Protein AF-A0A0M8Z5G4-F1 (afdb_monomer)

Radius of gyration: 13.77 Å; Cα contacts (8 Å, |Δi|>4): 232; chains: 1; bounding box: 34×25×35 Å

Structure (mmCIF, N/CA/C/O backbone):
data_AF-A0A0M8Z5G4-F1
#
_entry.id   AF-A0A0M8Z5G4-F1
#
loop_
_atom_site.group_PDB
_atom_site.id
_atom_site.type_symbol
_atom_site.label_atom_id
_atom_site.label_alt_id
_atom_site.label_comp_id
_atom_site.label_asym_id
_atom_site.label_entity_id
_atom_site.label_seq_id
_atom_site.pdbx_PDB_ins_code
_atom_site.Cartn_x
_atom_site.Cartn_y
_atom_site.Cartn_z
_atom_site.occupancy
_atom_site.B_iso_or_equiv
_atom_site.auth_seq_id
_atom_site.auth_comp_id
_atom_site.auth_asym_id
_atom_site.auth_atom_id
_atom_site.pdbx_PDB_model_num
ATOM 1 N N . PRO A 1 1 ? 5.009 -1.742 10.691 1.00 82.38 1 PRO A N 1
ATOM 2 C CA . PRO A 1 1 ? 4.185 -0.512 10.783 1.00 82.38 1 PRO A CA 1
ATOM 3 C C . PRO A 1 1 ? 2.760 -0.797 11.282 1.00 82.38 1 PRO A C 1
ATOM 5 O O . PRO A 1 1 ? 2.222 -1.878 11.038 1.00 82.38 1 PRO A O 1
ATOM 8 N N . THR A 1 2 ? 2.165 0.179 11.972 1.00 91.31 2 THR A N 1
ATOM 9 C CA . THR A 1 2 ? 0.802 0.091 12.514 1.00 91.31 2 THR A CA 1
ATOM 10 C C . THR A 1 2 ? -0.002 1.305 12.074 1.00 91.31 2 THR A C 1
ATOM 12 O O . THR A 1 2 ? 0.408 2.432 12.357 1.00 91.31 2 THR A O 1
ATOM 15 N N . VAL A 1 3 ? -1.151 1.072 11.431 1.00 92.62 3 VAL A N 1
ATOM 16 C CA . VAL A 1 3 ? -2.081 2.138 11.030 1.00 92.62 3 VAL A CA 1
ATOM 17 C C . VAL A 1 3 ? -3.372 2.068 11.851 1.00 92.62 3 VAL A C 1
ATOM 19 O O . VAL A 1 3 ? -3.963 0.997 11.977 1.00 92.62 3 VAL A O 1
ATOM 22 N N . LYS A 1 4 ? -3.809 3.182 12.444 1.00 93.31 4 LYS A N 1
ATOM 23 C CA . LYS A 1 4 ? -4.949 3.249 13.373 1.00 93.31 4 LYS A CA 1
ATOM 24 C C . LYS A 1 4 ? -5.707 4.578 13.302 1.00 93.31 4 LYS A C 1
ATOM 26 O O . LYS A 1 4 ? -5.257 5.539 12.683 1.00 93.31 4 LYS A O 1
ATOM 31 N N . SER A 1 5 ? -6.851 4.627 13.989 1.00 89.94 5 SER A N 1
ATOM 32 C CA . SER A 1 5 ? -7.723 5.807 14.073 1.00 89.94 5 SER A CA 1
ATOM 33 C C . SER A 1 5 ? -6.975 7.091 14.429 1.00 89.94 5 SER A C 1
ATOM 35 O O . SER A 1 5 ? -6.092 7.091 15.286 1.00 89.94 5 SER A O 1
ATOM 37 N N . GLY A 1 6 ? -7.355 8.184 13.765 1.00 89.00 6 GLY A N 1
ATOM 38 C CA . GLY A 1 6 ? -6.757 9.510 13.938 1.00 89.00 6 GLY A CA 1
ATOM 39 C C . GLY A 1 6 ? -5.514 9.763 13.082 1.00 89.00 6 GLY A C 1
ATOM 40 O O . GLY A 1 6 ? -5.153 10.920 12.880 1.00 89.00 6 GLY A O 1
ATOM 41 N N . GLN A 1 7 ? -4.889 8.724 12.519 1.00 92.94 7 GLN A N 1
ATOM 42 C CA . GLN A 1 7 ? -3.772 8.900 11.591 1.00 92.94 7 GLN A CA 1
ATOM 43 C C . GLN A 1 7 ? -4.237 9.367 10.211 1.00 92.94 7 GLN A C 1
ATOM 45 O O . GLN A 1 7 ? -5.387 9.166 9.800 1.00 92.94 7 GLN A O 1
ATOM 50 N N . ARG A 1 8 ? -3.312 9.999 9.486 1.00 94.12 8 ARG A N 1
ATOM 51 C CA . ARG A 1 8 ? -3.511 10.505 8.128 1.00 94.12 8 ARG A CA 1
ATOM 52 C C . ARG A 1 8 ? -2.263 10.276 7.285 1.00 94.12 8 ARG A C 1
ATOM 54 O O . ARG A 1 8 ? -1.171 10.140 7.829 1.00 94.12 8 ARG A O 1
ATOM 61 N N . GLY A 1 9 ? -2.432 10.282 5.969 1.00 93.19 9 GLY A N 1
ATOM 62 C CA . GLY A 1 9 ? -1.336 10.240 5.007 1.00 93.19 9 GLY A CA 1
ATOM 63 C C . GLY A 1 9 ? -1.328 8.983 4.146 1.00 93.19 9 GLY A C 1
ATOM 64 O O . GLY A 1 9 ? -2.309 8.251 4.045 1.00 93.19 9 GLY A O 1
ATOM 65 N N . VAL A 1 10 ? -0.192 8.746 3.500 1.00 92.88 10 VAL A N 1
ATOM 66 C CA . VAL A 1 10 ? -0.060 7.748 2.431 1.00 92.88 10 VAL A CA 1
ATOM 67 C C . VAL A 1 10 ? -0.299 6.309 2.884 1.00 92.88 10 VAL A C 1
ATOM 69 O O . VAL A 1 10 ? -0.930 5.550 2.148 1.00 92.88 10 VAL A O 1
ATOM 72 N N . ASP A 1 11 ? 0.103 5.930 4.098 1.00 93.94 11 ASP A N 1
ATOM 73 C CA . ASP A 1 11 ? -0.170 4.583 4.614 1.00 93.94 11 ASP A CA 1
ATOM 74 C C . ASP A 1 11 ? -1.675 4.366 4.825 1.00 93.94 11 ASP A C 1
ATOM 76 O O . ASP A 1 11 ? -2.196 3.286 4.549 1.00 93.94 11 ASP A O 1
ATOM 80 N N . VAL A 1 12 ? -2.406 5.415 5.219 1.00 95.94 12 VAL A N 1
ATOM 81 C CA . VAL A 1 12 ? -3.868 5.379 5.347 1.00 95.94 12 VAL A CA 1
ATOM 82 C C . VAL A 1 12 ? -4.531 5.254 3.977 1.00 95.94 12 VAL A C 1
ATOM 84 O O . VAL A 1 12 ? -5.381 4.382 3.795 1.00 95.94 12 VAL A O 1
ATOM 87 N N . THR A 1 13 ? -4.113 6.061 2.995 1.00 95.62 13 THR A N 1
ATOM 88 C CA . THR A 1 13 ? -4.601 5.952 1.609 1.00 95.62 13 THR A CA 1
ATOM 89 C C . THR A 1 13 ? -4.342 4.552 1.049 1.00 95.62 13 THR A C 1
ATOM 91 O O . THR A 1 13 ? -5.206 3.964 0.401 1.00 95.62 13 THR A O 1
ATOM 94 N N . THR A 1 14 ? -3.176 3.978 1.355 1.00 95.38 14 THR A N 1
ATOM 95 C CA . THR A 1 14 ? -2.796 2.616 0.959 1.00 95.38 14 THR A CA 1
ATOM 96 C C . THR A 1 14 ? -3.753 1.584 1.548 1.00 95.38 14 THR A C 1
ATOM 98 O O . THR A 1 14 ? -4.284 0.757 0.808 1.00 95.38 14 THR A O 1
ATOM 101 N N . VAL A 1 15 ? -4.039 1.660 2.854 1.00 96.19 15 VAL A N 1
ATOM 102 C CA . VAL A 1 15 ? -5.032 0.793 3.507 1.00 96.19 15 VAL A CA 1
ATOM 103 C C . VAL A 1 15 ? -6.397 0.925 2.832 1.00 96.19 15 VAL A C 1
ATOM 105 O O . VAL A 1 15 ? -7.001 -0.084 2.482 1.00 96.19 15 VAL A O 1
ATOM 108 N N . GLN A 1 16 ? -6.877 2.148 2.602 1.00 97.19 16 GLN A N 1
ATOM 109 C CA . GLN A 1 16 ? -8.191 2.408 2.000 1.00 97.19 16 GLN A CA 1
ATOM 110 C C . GLN A 1 16 ? -8.317 1.829 0.578 1.00 97.19 16 GLN A C 1
ATOM 112 O O . GLN A 1 16 ? -9.324 1.198 0.235 1.00 97.19 16 GLN A O 1
ATOM 117 N N . LEU A 1 17 ? -7.280 1.987 -0.247 1.00 96.50 17 LEU A N 1
ATOM 118 C CA . LEU A 1 17 ? -7.241 1.455 -1.610 1.00 96.50 17 LEU A CA 1
ATOM 119 C C . LEU A 1 17 ? -7.157 -0.077 -1.639 1.00 96.50 17 LEU A C 1
ATOM 121 O O . LEU A 1 17 ? -7.830 -0.712 -2.459 1.00 96.50 17 LEU A O 1
ATOM 125 N N . LEU A 1 18 ? -6.374 -0.677 -0.735 1.00 96.12 18 LEU A N 1
ATOM 126 C CA . LEU A 1 18 ? -6.282 -2.132 -0.598 1.00 96.12 18 LEU A CA 1
ATOM 127 C C . LEU A 1 18 ? -7.587 -2.736 -0.066 1.00 96.12 18 LEU A C 1
ATOM 129 O O . LEU A 1 18 ? -8.039 -3.743 -0.599 1.00 96.12 18 LEU A O 1
ATOM 133 N N . LEU A 1 19 ? -8.243 -2.107 0.915 1.00 96.56 19 LEU A N 1
ATOM 134 C CA . LEU A 1 19 ? -9.565 -2.535 1.390 1.00 96.56 19 LEU A CA 1
ATOM 135 C C . LEU A 1 19 ? -10.585 -2.535 0.253 1.00 96.56 19 LEU A C 1
ATOM 137 O O . LEU A 1 19 ? -11.311 -3.512 0.079 1.00 96.56 19 LEU A O 1
ATOM 141 N N . THR A 1 20 ? -10.585 -1.483 -0.567 1.00 96.06 20 THR A N 1
ATOM 142 C CA . THR A 1 20 ? -11.444 -1.406 -1.754 1.00 96.06 20 THR A CA 1
ATOM 143 C C . THR A 1 20 ? -11.146 -2.539 -2.740 1.00 96.06 20 THR A C 1
ATOM 145 O O . THR A 1 20 ? -12.079 -3.180 -3.217 1.00 96.06 20 THR A O 1
ATOM 148 N N . ALA A 1 21 ? -9.871 -2.881 -2.964 1.00 94.62 21 ALA A N 1
ATOM 149 C CA . ALA A 1 21 ? -9.494 -4.033 -3.793 1.00 94.62 21 ALA A CA 1
ATOM 150 C C . ALA A 1 21 ? -9.944 -5.383 -3.203 1.00 94.62 21 ALA A C 1
ATOM 152 O O . ALA A 1 21 ? -10.127 -6.346 -3.942 1.00 94.62 21 ALA A O 1
ATOM 153 N N . ARG A 1 22 ? -10.137 -5.465 -1.880 1.00 94.62 22 ARG A N 1
ATOM 154 C CA . ARG A 1 22 ? -10.672 -6.643 -1.177 1.00 94.62 22 ARG A CA 1
ATOM 155 C C . ARG A 1 22 ? -12.199 -6.652 -1.067 1.00 94.62 22 ARG A C 1
ATOM 157 O O . ARG A 1 22 ? -12.740 -7.466 -0.330 1.00 94.62 22 ARG A O 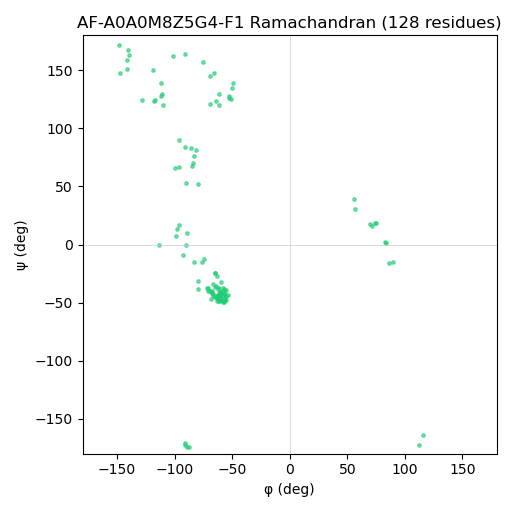1
ATOM 164 N N . GLY A 1 23 ? -12.896 -5.754 -1.764 1.00 94.50 23 GLY A N 1
ATOM 165 C CA . GLY A 1 23 ? -14.360 -5.656 -1.724 1.00 94.50 23 GLY A CA 1
ATOM 166 C C . GLY A 1 23 ? -14.908 -4.856 -0.536 1.00 94.50 23 GLY A C 1
ATOM 167 O O . GLY A 1 23 ? -16.117 -4.688 -0.404 1.00 94.50 23 GLY A O 1
ATOM 168 N N . HIS A 1 24 ? -14.044 -4.291 0.308 1.00 94.56 24 HIS A N 1
ATOM 169 C CA . HIS A 1 24 ? -14.425 -3.395 1.398 1.00 94.56 24 HIS A CA 1
ATOM 170 C C . HIS A 1 24 ? -14.291 -1.936 0.950 1.00 94.56 24 HIS A C 1
ATOM 172 O O . HIS A 1 24 ? -13.444 -1.199 1.450 1.00 94.56 24 HIS A O 1
ATOM 178 N N . ALA A 1 25 ? -15.129 -1.526 -0.006 1.00 93.06 25 ALA A N 1
ATOM 179 C CA . ALA A 1 25 ? -15.084 -0.185 -0.585 1.00 93.06 25 ALA A CA 1
ATOM 180 C C . ALA A 1 25 ? -15.135 0.916 0.489 1.00 93.06 25 ALA A C 1
ATOM 182 O O . ALA A 1 25 ? -16.016 0.927 1.358 1.00 93.06 25 ALA A O 1
ATOM 183 N N . VAL A 1 26 ? -14.175 1.838 0.412 1.00 94.31 26 VAL A N 1
ATOM 184 C CA . VAL A 1 26 ? -14.042 3.008 1.283 1.00 94.31 26 VAL A CA 1
ATOM 185 C C . VAL A 1 26 ? -13.437 4.159 0.488 1.00 94.31 26 VAL A C 1
ATOM 187 O O . VAL A 1 26 ? -12.627 3.947 -0.414 1.00 94.31 26 VAL A O 1
ATOM 190 N N . LYS A 1 27 ? -13.823 5.393 0.814 1.00 92.12 27 LYS A N 1
ATOM 191 C CA . LYS A 1 27 ? -13.222 6.579 0.206 1.00 92.12 27 LYS A CA 1
ATOM 192 C C . LYS A 1 27 ? -11.742 6.654 0.597 1.00 92.12 27 LYS A C 1
ATOM 194 O O . LYS A 1 27 ? -11.426 6.663 1.782 1.00 92.12 27 LYS A O 1
ATOM 199 N N . ALA A 1 28 ? -10.855 6.712 -0.394 1.00 93.44 28 ALA A N 1
ATOM 200 C CA . ALA A 1 28 ? -9.417 6.854 -0.186 1.00 93.44 28 ALA A CA 1
ATOM 201 C C . ALA A 1 28 ? -9.027 8.333 -0.012 1.00 93.44 28 ALA A C 1
ATOM 203 O O . ALA A 1 28 ? -8.402 8.932 -0.882 1.00 93.44 28 ALA A O 1
ATOM 204 N N . ASP A 1 29 ? -9.463 8.942 1.089 1.00 92.38 29 ASP A N 1
ATOM 205 C CA . ASP A 1 29 ? -9.194 10.348 1.428 1.00 92.38 29 ASP A CA 1
ATOM 206 C C . ASP A 1 29 ? -7.914 10.550 2.256 1.00 92.38 29 ASP A C 1
ATOM 208 O O . ASP A 1 29 ? -7.563 11.679 2.595 1.00 92.38 29 ASP A O 1
ATOM 212 N N . GLY A 1 30 ? -7.210 9.464 2.586 1.00 93.81 30 GLY A N 1
ATOM 213 C CA . GLY A 1 30 ? -6.003 9.499 3.401 1.00 93.81 30 GLY A CA 1
ATOM 214 C C . GLY A 1 30 ? -6.263 9.812 4.871 1.00 93.81 30 GLY A C 1
ATOM 215 O O . GLY A 1 30 ? -5.315 10.145 5.582 1.00 93.81 30 GLY A O 1
ATOM 216 N N . VAL A 1 31 ? -7.509 9.705 5.349 1.00 96.06 31 VAL A N 1
ATOM 217 C CA . VAL A 1 31 ? -7.889 9.933 6.749 1.00 96.06 31 VAL A CA 1
ATOM 218 C C . VAL A 1 31 ? -8.440 8.656 7.379 1.00 96.06 31 VAL A C 1
ATOM 220 O O . VAL A 1 31 ? -9.417 8.060 6.925 1.00 96.06 31 VAL A O 1
ATOM 223 N N . TYR A 1 32 ? -7.840 8.227 8.493 1.00 95.12 32 TYR A N 1
ATOM 224 C CA . TYR A 1 32 ? -8.289 7.034 9.206 1.00 95.12 32 TYR A CA 1
ATOM 225 C C . TYR A 1 32 ? -9.445 7.393 10.145 1.00 95.12 32 TYR A C 1
ATOM 227 O O . TYR A 1 32 ? -9.298 7.452 11.366 1.00 95.12 32 TYR A O 1
ATOM 235 N N . GLY A 1 33 ? -10.594 7.704 9.544 1.00 94.50 33 GLY A N 1
ATOM 236 C CA . GLY A 1 33 ? -11.838 8.017 10.243 1.00 94.50 33 GLY A CA 1
ATOM 237 C C . GLY A 1 33 ? -12.681 6.782 10.573 1.00 94.50 33 GLY A C 1
ATOM 238 O O . GLY A 1 33 ? -12.293 5.640 10.315 1.00 94.50 33 GLY A O 1
ATOM 239 N N . SER A 1 34 ? -13.883 7.020 11.102 1.00 94.38 34 SER A N 1
ATOM 240 C CA . SER A 1 34 ? -14.836 5.971 11.502 1.00 94.38 34 SER A CA 1
ATOM 241 C C . SER A 1 34 ? -15.217 5.028 10.354 1.00 94.38 34 SER A C 1
ATOM 243 O O . SER A 1 34 ? -15.310 3.818 10.563 1.00 94.38 34 SER A O 1
ATOM 245 N N . GLY A 1 35 ? -15.360 5.552 9.131 1.00 94.19 35 GLY A N 1
ATOM 246 C CA . GLY A 1 35 ? -15.609 4.746 7.933 1.00 94.19 35 GLY A CA 1
ATOM 247 C C . GLY A 1 35 ? -14.480 3.751 7.647 1.00 94.19 35 GLY A C 1
ATOM 248 O O . GLY A 1 35 ? -14.741 2.569 7.425 1.00 94.19 35 GLY A O 1
ATOM 249 N N . THR A 1 36 ? -13.223 4.195 7.733 1.00 96.38 36 THR A N 1
ATOM 250 C CA . THR A 1 36 ? -12.044 3.331 7.566 1.00 96.38 36 THR A CA 1
ATOM 251 C C . THR A 1 36 ? -11.969 2.284 8.679 1.00 96.38 36 THR A C 1
ATOM 253 O O . THR A 1 36 ? -11.810 1.102 8.381 1.00 96.38 36 THR A O 1
ATOM 256 N N . VAL A 1 37 ? -12.179 2.674 9.946 1.00 96.62 37 VAL A N 1
ATOM 257 C CA . VAL A 1 37 ? -12.203 1.743 11.095 1.00 96.62 37 VAL A CA 1
ATOM 258 C C . VAL A 1 37 ? -13.228 0.628 10.877 1.00 96.62 37 VAL A C 1
ATOM 260 O O . VAL A 1 37 ? -12.906 -0.547 11.051 1.00 96.62 37 VAL A O 1
ATOM 263 N N . ALA A 1 38 ? -14.454 0.974 10.475 1.00 96.50 38 ALA A N 1
ATOM 264 C CA . ALA A 1 38 ? -15.518 -0.002 10.257 1.00 96.50 38 ALA A CA 1
ATOM 265 C C . ALA A 1 38 ? -15.149 -1.017 9.163 1.00 96.50 38 ALA A C 1
ATOM 267 O O . ALA A 1 38 ? -15.378 -2.218 9.320 1.00 96.50 38 ALA A O 1
ATOM 268 N N . LYS A 1 39 ? -14.526 -0.553 8.073 1.00 97.12 39 LYS A N 1
ATOM 269 C CA . LYS A 1 39 ? -14.094 -1.416 6.964 1.00 97.12 39 LYS A CA 1
ATOM 270 C C . LYS A 1 39 ? -12.896 -2.286 7.332 1.00 97.12 39 LYS A C 1
ATOM 272 O O . LYS A 1 39 ? -12.891 -3.458 6.966 1.00 97.12 39 LYS A O 1
ATOM 277 N N . VAL A 1 40 ? -11.946 -1.775 8.117 1.00 97.25 40 VAL A N 1
ATOM 278 C CA . VAL A 1 40 ? -10.844 -2.588 8.658 1.00 97.25 40 VAL A CA 1
ATOM 279 C C . VAL A 1 40 ? -11.376 -3.677 9.583 1.00 97.25 40 VAL A C 1
ATOM 281 O O . VAL A 1 40 ? -11.010 -4.833 9.405 1.00 97.25 40 VAL A O 1
ATOM 284 N N . LYS A 1 41 ? -12.297 -3.357 10.500 1.00 97.25 41 LYS A N 1
ATOM 285 C CA . LYS A 1 41 ? -12.921 -4.366 11.373 1.00 97.25 41 LYS A CA 1
ATOM 286 C C . LYS A 1 41 ? -13.674 -5.432 10.577 1.00 97.25 41 LYS A C 1
ATOM 288 O O . LYS A 1 41 ? -13.558 -6.616 10.883 1.00 97.25 41 LYS A O 1
ATOM 293 N N . ALA A 1 42 ? -14.412 -5.033 9.538 1.00 96.88 42 ALA A N 1
ATOM 294 C CA . ALA A 1 42 ? -15.099 -5.971 8.651 1.00 96.88 42 ALA A CA 1
ATOM 295 C C . ALA A 1 42 ? -14.113 -6.900 7.922 1.00 96.88 42 ALA A C 1
ATOM 297 O O . ALA A 1 42 ? -14.336 -8.107 7.869 1.00 96.88 42 ALA A O 1
ATOM 298 N N . PHE A 1 43 ? -13.006 -6.351 7.418 1.00 97.06 43 PHE A N 1
ATOM 299 C CA . PHE A 1 43 ? -11.940 -7.126 6.791 1.00 97.06 43 PHE A CA 1
ATOM 300 C C . PHE A 1 43 ? -11.272 -8.095 7.776 1.00 97.06 43 PHE A C 1
ATOM 302 O O . PHE A 1 43 ? -11.155 -9.281 7.486 1.00 97.06 43 PHE A O 1
ATOM 309 N N . GLN A 1 44 ? -10.887 -7.623 8.964 1.00 97.88 44 GLN A N 1
ATOM 310 C CA . GLN A 1 44 ? -10.296 -8.457 10.016 1.00 97.88 44 GLN A CA 1
ATOM 311 C C . GLN A 1 44 ? -11.216 -9.618 10.390 1.00 97.88 44 GLN A C 1
ATOM 313 O O . GLN A 1 44 ? -10.765 -10.760 10.431 1.00 97.88 44 GLN A O 1
ATOM 318 N N . LYS A 1 45 ? -12.517 -9.346 10.563 1.00 97.19 45 LYS A N 1
ATOM 319 C CA . LYS A 1 45 ? -13.525 -10.375 10.833 1.00 97.19 45 LYS A CA 1
ATOM 320 C C . LYS A 1 45 ? -13.575 -11.413 9.711 1.00 97.19 45 LYS A C 1
ATOM 322 O O . LYS A 1 45 ? -13.533 -12.605 9.991 1.00 97.19 45 LYS A O 1
ATOM 327 N N . ALA A 1 46 ? -13.615 -10.971 8.453 1.00 96.25 46 ALA A N 1
ATOM 328 C CA . ALA A 1 46 ? -13.643 -11.857 7.287 1.00 96.25 46 ALA A CA 1
ATOM 329 C C . ALA A 1 46 ? -12.363 -12.699 7.128 1.00 96.25 46 ALA A C 1
ATOM 331 O O . ALA A 1 46 ? -12.390 -13.755 6.505 1.00 96.25 46 ALA A O 1
ATOM 332 N N . GLN A 1 47 ? -11.237 -12.233 7.672 1.00 95.94 47 GLN A N 1
ATOM 333 C CA . GLN A 1 47 ? -9.946 -12.923 7.637 1.00 95.94 47 GLN A CA 1
ATOM 334 C C . GLN A 1 47 ? -9.622 -13.691 8.931 1.00 95.94 47 GLN A C 1
ATOM 336 O O . GLN A 1 47 ? -8.505 -14.191 9.056 1.00 95.94 47 GLN A O 1
ATOM 341 N N . HIS A 1 48 ? -10.566 -13.792 9.876 1.00 95.94 48 HIS A N 1
ATOM 342 C CA . HIS A 1 48 ? -10.375 -14.433 11.186 1.00 95.94 48 HIS A CA 1
ATOM 343 C C . HIS A 1 48 ? -9.205 -13.841 11.998 1.00 95.94 48 HIS A C 1
ATOM 345 O O . HIS A 1 48 ? -8.450 -14.556 12.653 1.00 95.94 48 HIS A O 1
ATOM 351 N N . LEU A 1 49 ? -9.041 -12.519 11.935 1.00 95.56 49 LEU A N 1
ATOM 352 C CA . LEU A 1 49 ? -8.064 -11.755 12.714 1.00 95.56 49 LEU A CA 1
ATOM 353 C C . LEU A 1 49 ? -8.741 -11.069 13.913 1.00 95.56 49 LEU A C 1
ATOM 355 O O . LEU A 1 49 ? -9.958 -10.859 13.881 1.00 95.56 49 LEU A O 1
A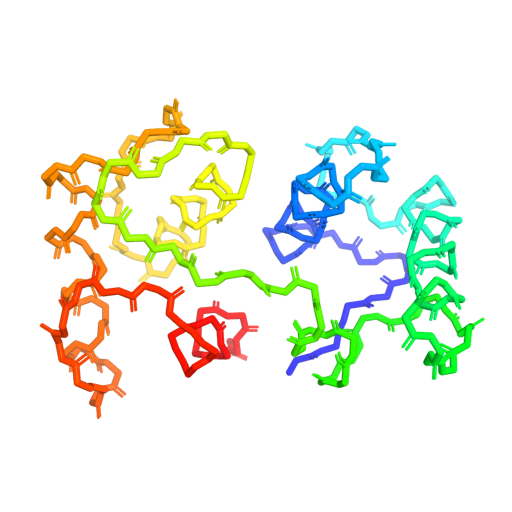TOM 359 N N . PRO A 1 50 ? -7.976 -10.638 14.936 1.00 95.06 50 PRO A N 1
ATOM 360 C CA . PRO A 1 50 ? -8.498 -9.757 15.977 1.00 95.06 50 PRO A CA 1
ATOM 361 C C . PRO A 1 50 ? -9.167 -8.511 15.374 1.00 95.06 50 PRO A C 1
ATOM 363 O O . PRO A 1 50 ? -8.570 -7.799 14.570 1.00 95.06 50 PRO A O 1
ATOM 366 N N . THR A 1 51 ? -10.423 -8.249 15.744 1.00 96.19 51 THR A N 1
ATOM 367 C CA . THR A 1 51 ? -11.247 -7.158 15.188 1.00 96.19 51 THR A CA 1
ATOM 368 C C . THR A 1 51 ? -11.097 -5.854 15.972 1.00 96.19 51 THR A C 1
ATOM 370 O O . THR A 1 51 ? -12.075 -5.258 16.432 1.00 96.19 51 THR A O 1
ATOM 373 N N . ASP A 1 52 ? -9.860 -5.409 16.152 1.00 94.12 52 ASP A N 1
ATOM 374 C CA . ASP A 1 52 ? -9.519 -4.191 16.894 1.00 94.12 52 ASP A CA 1
ATOM 375 C C . ASP A 1 52 ? -9.646 -2.910 16.046 1.00 94.12 52 ASP A C 1
ATOM 377 O O . ASP A 1 52 ? -9.744 -1.806 16.583 1.00 94.12 52 ASP A O 1
ATOM 381 N N . GLY A 1 53 ? -9.741 -3.035 14.719 1.00 95.12 53 GLY A N 1
ATOM 382 C CA . GLY A 1 53 ? -9.756 -1.904 13.795 1.00 95.12 53 GLY A CA 1
ATOM 383 C C . GLY A 1 53 ? -8.384 -1.261 13.599 1.00 95.12 53 GLY A C 1
ATOM 384 O O . GLY A 1 53 ? -8.326 -0.113 13.155 1.00 95.1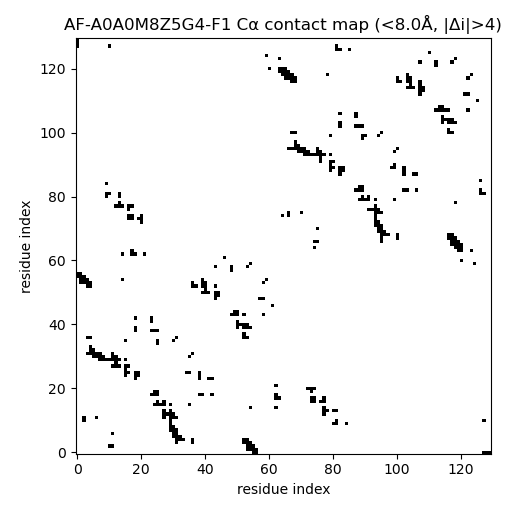2 53 GLY A O 1
ATOM 385 N N . ILE A 1 54 ? -7.303 -1.970 13.933 1.00 95.75 54 ILE A N 1
ATOM 386 C CA . ILE A 1 54 ? -5.913 -1.543 13.794 1.00 95.75 54 ILE A CA 1
ATOM 387 C C . ILE A 1 54 ? -5.227 -2.383 12.707 1.00 95.75 54 ILE A C 1
ATOM 389 O O . ILE A 1 54 ? -5.200 -3.614 12.728 1.00 95.75 54 ILE A O 1
ATOM 393 N N . VAL A 1 55 ? -4.602 -1.718 11.739 1.00 95.81 55 VAL A N 1
ATOM 394 C CA . VAL A 1 55 ? -3.814 -2.393 10.704 1.00 95.81 55 VAL A CA 1
ATOM 395 C C . VAL A 1 55 ? -2.389 -2.613 11.210 1.00 95.81 55 VAL A C 1
ATOM 397 O O . VAL A 1 55 ? -1.490 -1.814 10.949 1.00 95.81 55 VAL A O 1
ATOM 400 N N . GLY A 1 56 ? -2.199 -3.690 11.974 1.00 94.50 56 GLY A N 1
ATOM 401 C CA . GLY A 1 56 ? -0.886 -4.202 12.382 1.00 94.50 56 GLY A CA 1
ATOM 402 C C . GLY A 1 56 ? -0.289 -5.211 11.385 1.00 94.50 56 GLY A C 1
ATOM 403 O O . GLY A 1 56 ? -0.881 -5.460 10.333 1.00 94.50 56 GLY A O 1
ATOM 404 N N . PRO A 1 57 ? 0.863 -5.839 11.702 1.00 91.88 57 PRO A N 1
ATOM 405 C CA . PRO A 1 57 ? 1.570 -6.757 10.796 1.00 91.88 57 PRO A CA 1
ATOM 406 C C . PRO A 1 57 ? 0.724 -7.931 10.273 1.00 91.88 57 PRO A C 1
ATOM 408 O O . PRO A 1 57 ? 0.804 -8.278 9.093 1.00 91.88 57 PRO A O 1
ATOM 411 N N . GLN A 1 58 ? -0.131 -8.515 11.120 1.00 92.88 58 GLN A N 1
ATOM 412 C CA . GLN A 1 58 ? -1.037 -9.598 10.716 1.00 92.88 58 GLN A CA 1
ATOM 413 C C . GLN A 1 58 ? -2.103 -9.106 9.728 1.00 92.88 58 GLN A C 1
ATOM 415 O O . GLN A 1 58 ? -2.326 -9.735 8.692 1.00 92.88 58 GLN A O 1
ATOM 420 N N . THR A 1 59 ? -2.709 -7.946 10.005 1.00 95.75 59 THR A N 1
ATOM 421 C CA . THR A 1 59 ? -3.674 -7.310 9.101 1.00 95.75 59 THR A CA 1
ATOM 422 C C . THR A 1 59 ? -3.012 -6.950 7.774 1.00 95.75 59 THR A C 1
ATOM 424 O O . THR A 1 59 ? -3.566 -7.271 6.728 1.00 95.75 59 THR A O 1
ATOM 427 N N . TRP A 1 60 ? -1.808 -6.365 7.792 1.00 94.94 60 TRP A N 1
ATOM 428 C CA . TRP A 1 60 ? -1.041 -6.048 6.584 1.00 94.94 60 TRP A CA 1
ATOM 429 C C . TRP A 1 60 ? -0.787 -7.281 5.727 1.00 94.94 60 TRP A C 1
ATOM 431 O O . TRP A 1 60 ? -1.109 -7.263 4.545 1.00 94.94 60 TRP A O 1
ATOM 441 N N . THR A 1 61 ? -0.295 -8.366 6.327 1.00 92.50 61 THR A N 1
ATOM 442 C CA . THR A 1 61 ? 0.003 -9.622 5.618 1.00 92.50 61 THR A CA 1
ATOM 443 C C . THR A 1 61 ? -1.223 -10.170 4.893 1.00 92.50 61 THR A C 1
ATOM 445 O O . THR A 1 61 ? -1.115 -10.671 3.777 1.00 92.50 61 THR A O 1
ATOM 448 N N . ARG A 1 62 ? -2.408 -10.057 5.506 1.00 94.50 62 ARG A N 1
ATOM 449 C CA . ARG A 1 62 ? -3.657 -10.480 4.8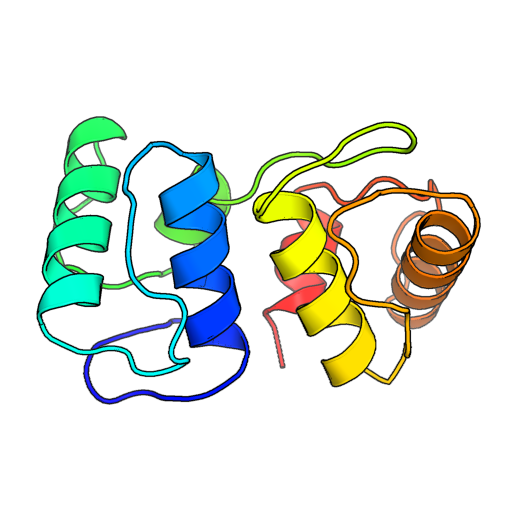70 1.00 94.50 62 ARG A CA 1
ATOM 450 C C . ARG A 1 62 ? -4.187 -9.465 3.874 1.00 94.50 62 ARG A C 1
ATOM 452 O O . ARG A 1 62 ? -4.834 -9.898 2.931 1.00 94.50 62 ARG A O 1
ATOM 459 N N . LEU A 1 63 ? -3.969 -8.166 4.074 1.00 94.50 63 LEU A N 1
ATOM 460 C CA . LEU A 1 63 ? -4.533 -7.075 3.271 1.00 94.50 63 LEU A CA 1
ATOM 461 C C . LEU A 1 63 ? -3.782 -6.865 1.951 1.00 94.50 63 LEU A C 1
ATOM 463 O O . LEU A 1 63 ? -4.403 -6.616 0.915 1.00 94.50 63 LEU A O 1
ATOM 467 N N . VAL A 1 64 ? -2.456 -6.994 1.971 1.00 93.88 64 VAL A N 1
ATOM 468 C CA . VAL A 1 64 ? -1.624 -6.838 0.775 1.00 93.88 64 VAL A CA 1
ATOM 469 C C . VAL A 1 64 ? -1.852 -7.996 -0.183 1.00 93.88 64 VAL A C 1
ATOM 471 O O . VAL A 1 64 ? -2.106 -9.127 0.223 1.00 93.88 64 VAL A O 1
ATOM 474 N N . THR A 1 65 ? -1.806 -7.716 -1.477 1.00 90.88 65 THR A N 1
ATOM 475 C CA . THR A 1 65 ? -1.884 -8.740 -2.520 1.00 90.88 65 THR A CA 1
ATOM 476 C C . THR A 1 65 ? -0.603 -8.717 -3.331 1.00 90.88 65 THR A C 1
ATOM 478 O O . THR A 1 65 ? 0.017 -7.663 -3.483 1.00 90.88 65 THR A O 1
ATOM 481 N N . THR A 1 66 ? -0.222 -9.871 -3.868 1.00 95.31 66 THR A N 1
ATOM 482 C CA . THR A 1 66 ? 0.902 -9.937 -4.801 1.00 95.31 66 THR A CA 1
ATOM 483 C C . THR A 1 66 ? 0.491 -9.257 -6.100 1.00 95.31 66 THR A C 1
ATOM 485 O O . THR A 1 66 ? -0.497 -9.652 -6.722 1.00 95.31 66 THR A O 1
ATOM 488 N N . LEU A 1 67 ? 1.227 -8.219 -6.492 1.00 96.88 67 LEU A N 1
ATOM 489 C CA . LEU A 1 67 ? 1.004 -7.486 -7.736 1.00 96.88 67 LEU A CA 1
ATOM 490 C C . LEU A 1 67 ? 2.164 -7.724 -8.694 1.00 96.88 67 LEU A C 1
ATOM 492 O O . LEU A 1 67 ? 3.325 -7.722 -8.289 1.00 96.88 67 L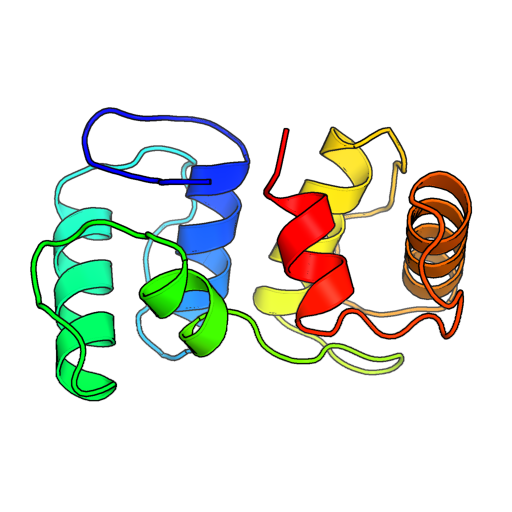EU A O 1
ATOM 496 N N . LYS A 1 68 ? 1.839 -7.909 -9.971 1.00 96.56 68 LYS A N 1
ATOM 497 C CA . LYS A 1 68 ? 2.805 -8.203 -11.030 1.00 96.56 68 LYS A CA 1
ATOM 498 C C . LYS A 1 68 ? 2.441 -7.451 -12.315 1.00 96.56 68 LYS A C 1
ATOM 500 O O . LYS A 1 68 ? 1.319 -6.943 -12.416 1.00 96.56 68 LYS A O 1
ATOM 505 N N . PRO A 1 69 ? 3.346 -7.391 -13.307 1.00 96.44 69 PRO A N 1
ATOM 506 C CA . PRO A 1 69 ? 3.042 -6.781 -14.596 1.00 96.44 69 PRO A CA 1
ATOM 507 C C . PRO A 1 69 ? 1.730 -7.308 -15.190 1.00 96.44 69 PRO A C 1
ATOM 509 O O . PRO A 1 69 ? 1.456 -8.508 -15.161 1.00 96.44 69 PRO A O 1
ATOM 512 N N . GLY A 1 70 ? 0.901 -6.391 -15.690 1.00 95.06 70 GLY A N 1
ATOM 513 C CA . GLY A 1 70 ? -0.431 -6.687 -16.225 1.00 95.06 70 GLY A CA 1
ATOM 514 C C . GLY A 1 70 ? -1.574 -6.627 -15.203 1.00 95.06 70 GLY A C 1
ATOM 515 O O . GLY A 1 70 ? -2.729 -6.515 -15.614 1.00 95.06 70 GLY A O 1
ATOM 516 N N . THR A 1 71 ? -1.297 -6.630 -13.892 1.00 96.44 71 THR A N 1
ATOM 517 C CA . THR A 1 71 ? -2.330 -6.376 -12.872 1.00 96.44 71 THR A CA 1
ATOM 518 C C . THR A 1 71 ? -2.844 -4.935 -12.966 1.00 96.44 71 THR A C 1
ATOM 520 O O . THR A 1 71 ? -2.105 -4.015 -13.325 1.00 96.44 71 THR A O 1
ATOM 523 N N . LYS A 1 72 ? -4.124 -4.723 -12.646 1.00 96.38 72 LYS A N 1
ATOM 524 C CA . LYS A 1 72 ? -4.779 -3.408 -12.657 1.00 96.38 72 LYS A CA 1
ATOM 525 C C . LYS A 1 72 ? -5.710 -3.251 -11.455 1.00 96.38 72 LYS A C 1
ATOM 527 O O . LYS A 1 72 ? -6.095 -4.243 -10.840 1.00 96.38 72 LYS A O 1
ATOM 532 N N . GLY A 1 73 ? -6.089 -2.014 -11.147 1.00 95.75 73 GLY A N 1
ATOM 533 C CA . GLY A 1 73 ? -7.086 -1.677 -10.127 1.00 95.75 73 GLY A CA 1
ATOM 534 C C . GLY A 1 73 ? -6.505 -0.954 -8.913 1.00 95.75 73 GLY A C 1
ATOM 535 O O . GLY A 1 73 ? -5.329 -0.589 -8.883 1.00 95.75 73 GLY A O 1
ATOM 536 N N . THR A 1 74 ? -7.331 -0.758 -7.883 1.00 95.81 74 THR A N 1
ATOM 537 C CA . THR A 1 74 ? -6.988 0.107 -6.738 1.00 95.81 74 THR A CA 1
ATOM 538 C C . THR A 1 74 ? -5.784 -0.390 -5.938 1.00 95.81 74 THR A C 1
ATOM 540 O O . THR A 1 74 ? -5.052 0.421 -5.379 1.00 95.81 74 THR A O 1
ATOM 543 N N . ALA A 1 75 ? -5.511 -1.698 -5.925 1.00 96.25 75 ALA A N 1
ATOM 544 C CA . ALA A 1 75 ? -4.298 -2.232 -5.304 1.00 96.25 75 ALA A CA 1
ATOM 545 C C . ALA A 1 75 ? -3.020 -1.758 -6.018 1.00 96.25 75 ALA A C 1
ATOM 547 O O . ALA A 1 75 ? -2.022 -1.458 -5.365 1.00 96.25 75 ALA A O 1
ATOM 548 N N . VAL A 1 76 ? -3.057 -1.628 -7.348 1.00 97.62 76 VAL A N 1
ATOM 549 C CA . VAL A 1 76 ? -1.937 -1.074 -8.121 1.00 97.62 76 VAL A CA 1
ATOM 550 C C . VAL A 1 76 ? -1.803 0.423 -7.876 1.00 97.62 76 VAL A C 1
ATOM 552 O O . VAL A 1 76 ? -0.691 0.906 -7.691 1.00 97.62 76 VAL A O 1
ATOM 555 N N . THR A 1 77 ? -2.920 1.147 -7.787 1.00 96.94 77 THR A N 1
ATOM 556 C CA . THR A 1 77 ? -2.920 2.557 -7.373 1.00 96.94 77 THR A CA 1
ATOM 557 C C . THR A 1 77 ? -2.237 2.719 -6.009 1.00 96.94 77 THR A C 1
ATOM 559 O O . THR A 1 77 ? -1.386 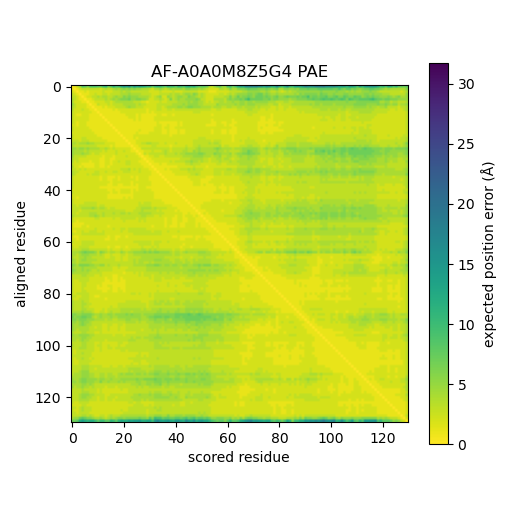3.589 -5.854 1.00 96.94 77 THR A O 1
ATOM 562 N N . ALA A 1 78 ? -2.538 1.846 -5.039 1.00 96.50 78 ALA A N 1
ATOM 563 C CA . ALA A 1 78 ? -1.917 1.861 -3.712 1.00 96.50 78 ALA A CA 1
ATOM 564 C C . ALA A 1 78 ? -0.394 1.656 -3.783 1.00 96.50 78 ALA A C 1
ATOM 566 O O . ALA A 1 78 ? 0.365 2.383 -3.142 1.00 96.50 78 ALA A O 1
ATOM 567 N N . LEU A 1 79 ? 0.057 0.710 -4.613 1.00 97.06 79 LEU A N 1
ATOM 568 C CA . LEU A 1 79 ? 1.478 0.472 -4.858 1.00 97.06 79 LEU A CA 1
ATOM 569 C C . LEU A 1 79 ? 2.158 1.699 -5.481 1.00 97.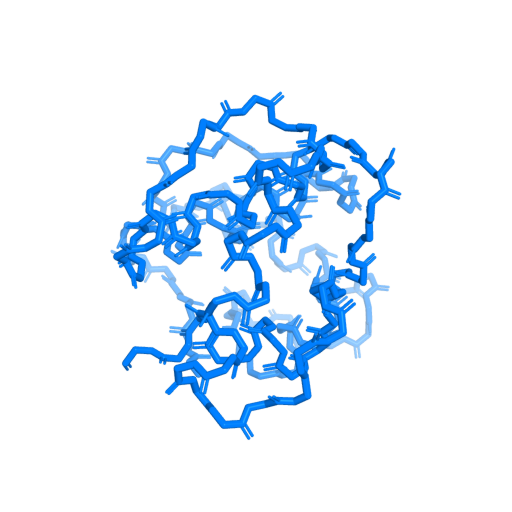06 79 LEU A C 1
ATOM 571 O O . LEU A 1 79 ? 3.217 2.114 -5.021 1.00 97.06 79 LEU A O 1
ATOM 575 N N . GLN A 1 80 ? 1.553 2.297 -6.509 1.00 97.19 80 GLN A N 1
ATOM 576 C CA . GLN A 1 80 ? 2.082 3.483 -7.192 1.00 97.19 80 GLN A CA 1
ATOM 577 C C . GLN A 1 80 ? 2.185 4.697 -6.249 1.00 97.19 80 GLN A C 1
ATOM 579 O O . GLN A 1 80 ? 3.185 5.421 -6.283 1.00 97.19 80 GLN A O 1
ATOM 584 N N . TYR A 1 81 ? 1.205 4.876 -5.353 1.00 94.94 81 TYR A N 1
ATOM 585 C CA . TYR A 1 81 ? 1.265 5.876 -4.282 1.00 94.94 81 TYR A CA 1
ATOM 586 C C . TYR A 1 81 ? 2.446 5.632 -3.339 1.00 94.94 81 TYR A C 1
ATOM 588 O O . TYR A 1 81 ? 3.200 6.565 -3.057 1.00 94.94 81 TYR A O 1
ATOM 596 N N . GLN A 1 82 ? 2.638 4.391 -2.882 1.00 95.50 82 GLN A N 1
ATOM 597 C CA . GLN A 1 82 ? 3.738 4.079 -1.971 1.00 95.50 82 GLN A CA 1
ATOM 598 C C . GLN A 1 82 ? 5.108 4.203 -2.626 1.00 95.50 82 GLN A C 1
ATOM 600 O O . GLN A 1 82 ? 6.019 4.738 -2.003 1.00 95.50 82 GLN A O 1
ATOM 605 N N . LEU A 1 83 ? 5.261 3.778 -3.881 1.00 96.38 83 LEU A N 1
ATOM 606 C CA . LEU A 1 83 ? 6.508 3.963 -4.626 1.00 96.38 83 LEU A CA 1
ATOM 607 C C . LEU A 1 83 ? 6.876 5.444 -4.711 1.00 96.38 83 LEU A C 1
ATOM 609 O O . LEU A 1 83 ? 7.988 5.818 -4.351 1.00 96.38 83 LEU A O 1
ATOM 613 N N . THR A 1 84 ? 5.925 6.296 -5.104 1.00 95.50 84 THR A N 1
ATOM 614 C CA . THR A 1 84 ? 6.153 7.745 -5.201 1.00 95.50 84 THR A CA 1
ATOM 615 C C . THR A 1 84 ? 6.540 8.344 -3.853 1.00 95.50 84 THR A C 1
ATOM 617 O O . THR A 1 84 ? 7.486 9.122 -3.770 1.00 95.50 84 THR A O 1
ATOM 620 N N . ALA A 1 85 ? 5.867 7.938 -2.778 1.00 93.94 85 ALA A N 1
ATOM 621 C CA . ALA A 1 85 ? 6.161 8.438 -1.444 1.00 93.94 85 ALA A CA 1
ATOM 622 C C . ALA A 1 85 ? 7.457 7.866 -0.825 1.00 93.94 85 ALA A C 1
ATOM 624 O O . ALA A 1 85 ? 7.930 8.419 0.163 1.00 93.94 85 ALA A O 1
ATOM 625 N N . ASN A 1 86 ? 8.038 6.817 -1.418 1.00 94.88 86 ASN A N 1
ATOM 626 C CA . ASN A 1 86 ? 9.384 6.304 -1.136 1.00 94.88 86 ASN A CA 1
ATOM 627 C C . ASN A 1 86 ? 10.436 6.846 -2.136 1.00 94.88 86 ASN A C 1
ATOM 629 O O . ASN A 1 86 ? 11.510 6.274 -2.286 1.00 94.88 86 ASN A O 1
ATOM 633 N N . GLY A 1 87 ? 10.134 7.925 -2.870 1.00 95.25 87 GLY A N 1
ATOM 634 C CA . GLY A 1 87 ? 11.071 8.567 -3.806 1.00 95.25 87 GLY A CA 1
ATOM 635 C C . GLY A 1 87 ? 11.137 7.932 -5.202 1.00 95.25 87 GLY A C 1
ATOM 636 O O . GLY A 1 87 ? 11.860 8.410 -6.075 1.00 95.25 87 GLY A O 1
ATOM 637 N N . HIS A 1 88 ? 10.345 6.893 -5.468 1.00 95.31 88 HIS A N 1
ATOM 638 C CA . HIS A 1 88 ? 10.251 6.232 -6.769 1.00 95.31 88 HIS A CA 1
ATOM 639 C C . HIS A 1 88 ? 9.025 6.719 -7.547 1.00 95.31 88 HIS A C 1
ATOM 641 O O . HIS A 1 88 ? 8.101 5.952 -7.818 1.00 95.31 88 HIS A O 1
ATOM 647 N N . THR A 1 89 ? 9.025 7.999 -7.934 1.00 94.94 89 THR A N 1
ATOM 648 C CA . THR A 1 89 ? 7.909 8.638 -8.649 1.00 94.94 89 THR A CA 1
ATOM 649 C C . THR A 1 89 ? 7.469 7.837 -9.872 1.00 94.94 89 THR A C 1
ATOM 651 O O . THR A 1 89 ? 8.272 7.526 -10.761 1.00 94.94 89 THR A O 1
ATOM 654 N N . VAL A 1 90 ? 6.176 7.522 -9.914 1.00 95.06 90 VAL A N 1
ATOM 655 C CA . VAL A 1 90 ? 5.503 6.812 -11.001 1.00 95.06 90 VAL A CA 1
ATOM 656 C C . VAL A 1 90 ? 4.123 7.422 -11.216 1.00 95.06 90 VAL A C 1
ATOM 658 O O . VAL A 1 90 ? 3.515 7.944 -10.286 1.00 95.06 90 VAL A O 1
ATOM 661 N N . LYS A 1 91 ? 3.615 7.360 -12.448 1.00 94.00 91 LYS A N 1
ATOM 662 C CA . LYS A 1 91 ? 2.235 7.755 -12.728 1.00 94.00 91 LYS A CA 1
ATOM 663 C C . LYS A 1 91 ? 1.277 6.851 -11.948 1.00 94.00 91 LYS A C 1
ATOM 665 O O . LYS A 1 91 ? 1.378 5.630 -12.034 1.00 94.00 91 LYS A O 1
ATOM 670 N N . THR A 1 92 ? 0.341 7.460 -11.228 1.00 94.94 92 THR A N 1
ATOM 671 C CA . THR A 1 92 ? -0.710 6.742 -10.506 1.00 94.94 92 THR A CA 1
ATOM 672 C C . THR A 1 92 ? -1.936 6.579 -11.399 1.00 94.94 92 THR A C 1
ATOM 674 O O . THR A 1 92 ? -2.859 7.386 -11.362 1.00 94.94 92 THR A O 1
ATOM 677 N N . ASP A 1 93 ? -1.927 5.555 -12.244 1.00 94.88 93 ASP A N 1
ATOM 678 C CA . ASP A 1 93 ? -3.009 5.233 -13.185 1.00 94.88 93 ASP A CA 1
ATOM 679 C C . ASP A 1 93 ? -3.720 3.908 -12.867 1.00 94.88 93 ASP A C 1
ATOM 681 O O . ASP A 1 93 ? -4.658 3.519 -13.561 1.00 94.88 93 ASP A O 1
ATOM 685 N N . GLY A 1 94 ? -3.294 3.207 -11.812 1.00 96.06 94 GLY A N 1
ATOM 686 C CA . GLY A 1 94 ? -3.844 1.909 -11.436 1.00 96.06 94 GLY A CA 1
ATOM 687 C C . GLY A 1 94 ? -3.487 0.783 -12.407 1.00 96.06 94 GLY A C 1
ATOM 688 O O . GLY A 1 94 ? -4.142 -0.260 -12.373 1.00 96.06 94 GLY A O 1
ATOM 689 N N . VAL A 1 95 ? -2.472 0.958 -13.261 1.00 97.62 95 VAL A N 1
ATOM 690 C CA . VAL A 1 95 ? -2.005 -0.047 -14.224 1.00 97.62 95 VAL A CA 1
ATOM 691 C C . VAL A 1 95 ? -0.565 -0.452 -13.929 1.00 97.62 95 VAL A C 1
ATOM 693 O O . VAL A 1 95 ? 0.351 0.366 -13.924 1.00 97.62 95 VAL A O 1
ATOM 696 N N . TYR A 1 96 ? -0.331 -1.752 -13.731 1.00 97.62 96 TYR A N 1
ATOM 697 C CA . TYR A 1 96 ? 1.010 -2.273 -13.481 1.00 97.62 96 TYR A CA 1
ATOM 698 C C . TYR A 1 96 ? 1.731 -2.477 -14.815 1.00 97.62 96 TYR A C 1
ATOM 700 O O . TYR A 1 96 ? 1.831 -3.588 -15.340 1.00 97.62 96 TYR A O 1
ATOM 708 N N . GLY A 1 97 ? 2.180 -1.365 -15.392 1.00 96.62 97 GLY A N 1
ATOM 709 C CA . GLY A 1 97 ? 2.892 -1.326 -16.665 1.00 96.62 97 GLY A CA 1
ATOM 710 C C . GLY A 1 97 ? 4.418 -1.433 -16.530 1.00 96.62 97 GLY A C 1
ATOM 711 O O . GLY A 1 97 ? 4.954 -1.625 -15.429 1.00 96.62 97 GLY A O 1
ATOM 712 N N . PRO A 1 98 ? 5.147 -1.255 -17.648 1.00 97.00 98 PRO A N 1
ATOM 713 C CA . PRO A 1 98 ? 6.610 -1.268 -17.665 1.00 97.00 98 PRO A CA 1
ATOM 714 C C . PRO A 1 98 ? 7.229 -0.246 -16.704 1.00 97.00 98 PRO A C 1
ATOM 716 O O . PRO A 1 98 ? 8.131 -0.588 -15.945 1.00 97.00 98 PRO A O 1
ATOM 719 N N . THR A 1 99 ? 6.694 0.980 -16.641 1.00 96.25 99 THR A N 1
ATOM 720 C CA . THR A 1 99 ? 7.202 2.024 -15.735 1.00 96.25 99 THR A CA 1
ATOM 721 C C . THR A 1 99 ? 7.055 1.630 -14.265 1.00 96.25 99 THR A C 1
ATOM 723 O O . THR A 1 99 ? 8.008 1.773 -13.502 1.00 96.25 99 THR A O 1
ATOM 726 N N . THR A 1 100 ? 5.902 1.084 -13.859 1.00 97.50 100 THR A N 1
ATOM 727 C CA . THR A 1 100 ? 5.703 0.567 -12.494 1.00 97.50 100 THR A CA 1
ATOM 728 C C . THR A 1 100 ? 6.667 -0.575 -12.200 1.00 97.50 100 THR A C 1
ATOM 730 O O . THR A 1 100 ? 7.298 -0.574 -11.151 1.00 97.50 100 THR A O 1
ATOM 733 N N . THR A 1 101 ? 6.866 -1.490 -13.151 1.00 97.69 101 THR A N 1
ATOM 734 C CA . THR A 1 101 ? 7.815 -2.606 -13.014 1.00 97.69 101 THR A CA 1
ATOM 735 C C . THR A 1 101 ? 9.237 -2.111 -12.756 1.00 97.69 101 THR A C 1
ATOM 737 O O . THR A 1 101 ? 9.877 -2.551 -11.804 1.00 97.69 101 THR A O 1
ATOM 740 N N . THR A 1 102 ? 9.719 -1.152 -13.550 1.00 97.75 102 THR A N 1
ATOM 741 C CA . THR A 1 102 ? 11.047 -0.548 -13.367 1.00 97.75 102 THR A CA 1
ATOM 742 C C . THR A 1 102 ? 11.183 0.110 -11.996 1.00 97.75 102 THR A C 1
ATOM 744 O O . THR A 1 102 ? 12.212 -0.039 -11.339 1.00 97.75 102 THR A O 1
ATOM 747 N N . LYS A 1 103 ? 10.143 0.808 -11.527 1.00 98.00 103 LYS A N 1
ATOM 748 C CA . LYS A 1 103 ? 10.158 1.487 -10.223 1.00 98.00 103 LYS A CA 1
ATOM 749 C C . LYS A 1 103 ? 10.105 0.508 -9.052 1.00 98.00 103 LYS A C 1
ATOM 751 O O . LYS A 1 103 ? 10.820 0.722 -8.080 1.00 98.00 103 LYS A O 1
ATOM 756 N N . VAL A 1 104 ? 9.355 -0.588 -9.170 1.00 97.81 104 VAL A N 1
ATOM 757 C CA . VAL A 1 104 ? 9.358 -1.669 -8.172 1.00 97.81 104 VAL A CA 1
ATOM 758 C C . VAL A 1 104 ? 10.728 -2.327 -8.090 1.00 97.81 104 VAL A C 1
ATOM 760 O O . VAL A 1 104 ? 11.247 -2.466 -6.990 1.00 97.81 104 VAL A O 1
ATOM 763 N N . LYS A 1 105 ? 11.360 -2.648 -9.226 1.00 98.06 105 LYS A N 1
ATOM 764 C CA . LYS A 1 105 ? 12.725 -3.197 -9.232 1.00 98.06 105 LYS A CA 1
ATOM 765 C C . LYS A 1 105 ? 13.731 -2.239 -8.601 1.00 98.06 105 LYS A C 1
ATOM 767 O O . LYS A 1 105 ? 14.542 -2.663 -7.789 1.00 98.06 105 LYS A O 1
ATOM 772 N N . ALA A 1 106 ? 13.653 -0.948 -8.928 1.00 97.75 106 ALA A N 1
ATOM 773 C CA . ALA A 1 106 ? 14.524 0.067 -8.337 1.00 97.75 106 ALA A CA 1
ATOM 774 C C . ALA A 1 106 ? 14.351 0.159 -6.812 1.00 97.75 106 ALA A C 1
ATOM 776 O O . ALA A 1 106 ? 15.345 0.197 -6.091 1.00 97.75 106 ALA A O 1
ATOM 777 N N . PHE A 1 107 ? 13.106 0.144 -6.329 1.00 97.50 107 PHE A N 1
ATOM 778 C CA . PHE A 1 107 ? 12.801 0.106 -4.900 1.00 97.50 107 PHE A CA 1
ATOM 779 C C . PHE A 1 107 ? 13.345 -1.168 -4.242 1.00 97.50 107 PHE A C 1
ATOM 781 O O . PHE A 1 107 ? 14.041 -1.102 -3.234 1.00 97.50 107 PHE A O 1
ATOM 788 N N . GLN A 1 108 ? 13.092 -2.334 -4.837 1.00 98.06 108 GLN A N 1
ATOM 789 C CA . GLN A 1 108 ? 13.594 -3.610 -4.332 1.00 98.06 108 GLN A CA 1
ATOM 790 C C . GLN A 1 108 ? 15.124 -3.599 -4.208 1.00 98.06 108 GLN A C 1
ATOM 792 O O . GLN A 1 108 ? 15.638 -3.930 -3.143 1.00 98.06 108 GLN A O 1
ATOM 797 N N . THR A 1 109 ? 15.847 -3.131 -5.231 1.00 97.56 109 THR A N 1
ATOM 798 C CA . THR A 1 109 ? 17.309 -2.981 -5.183 1.00 97.56 109 THR A CA 1
ATOM 799 C C . THR A 1 109 ? 17.753 -2.026 -4.074 1.00 97.56 109 THR A C 1
ATOM 801 O O . THR A 1 109 ? 18.649 -2.370 -3.303 1.00 97.56 109 THR A O 1
ATOM 804 N N . ALA A 1 110 ? 17.118 -0.855 -3.950 1.00 96.50 110 ALA A N 1
ATOM 805 C CA . ALA A 1 110 ? 17.448 0.132 -2.917 1.00 96.50 110 ALA A CA 1
ATOM 806 C C . ALA A 1 110 ? 17.269 -0.424 -1.492 1.00 96.50 110 ALA A C 1
ATOM 808 O O . ALA A 1 110 ? 18.047 -0.103 -0.596 1.00 96.50 110 ALA A O 1
ATOM 809 N N . HIS A 1 111 ? 16.299 -1.321 -1.306 1.00 95.94 111 HIS A N 1
ATOM 810 C CA . HIS A 1 111 ? 15.997 -1.977 -0.033 1.00 95.94 111 HIS A CA 1
ATOM 811 C C . HIS A 1 111 ? 16.615 -3.380 0.110 1.00 95.94 111 HIS A C 1
ATOM 813 O O . HIS A 1 111 ? 16.248 -4.115 1.025 1.00 95.94 111 HIS A O 1
ATOM 819 N N . ARG A 1 112 ? 17.566 -3.760 -0.761 1.00 96.25 112 ARG A N 1
ATOM 820 C CA . ARG A 1 112 ? 18.273 -5.061 -0.735 1.0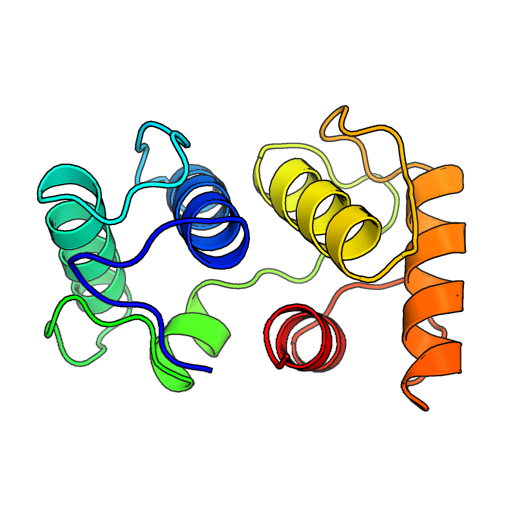0 96.25 112 ARG A CA 1
ATOM 821 C C . ARG A 1 112 ? 17.338 -6.280 -0.800 1.00 96.25 112 ARG A C 1
ATOM 823 O O . ARG A 1 112 ? 17.643 -7.340 -0.259 1.00 96.25 112 ARG A O 1
ATOM 830 N N . LEU A 1 113 ? 16.201 -6.128 -1.469 1.00 96.25 113 LEU A N 1
ATOM 831 C CA . LEU A 1 113 ? 15.276 -7.204 -1.805 1.00 96.25 113 LEU A CA 1
ATOM 832 C C . LEU A 1 113 ? 15.634 -7.793 -3.176 1.00 96.25 113 LEU A C 1
ATOM 834 O O . LEU A 1 113 ? 16.319 -7.165 -3.985 1.00 96.25 113 LEU A O 1
ATOM 838 N N . THR A 1 114 ? 15.110 -8.978 -3.483 1.00 95.69 114 THR A N 1
ATOM 839 C CA . THR A 1 114 ? 15.180 -9.534 -4.839 1.00 95.69 114 THR A CA 1
ATOM 840 C C . THR A 1 114 ? 14.443 -8.614 -5.817 1.00 95.69 114 THR A C 1
ATOM 842 O O . THR A 1 114 ? 13.244 -8.388 -5.673 1.00 95.69 114 THR A O 1
ATOM 845 N N . ALA A 1 115 ? 15.153 -8.088 -6.820 1.00 96.62 115 ALA A N 1
ATOM 846 C CA . ALA A 1 115 ? 14.616 -7.165 -7.825 1.00 96.62 115 ALA A CA 1
ATOM 847 C C . ALA A 1 115 ? 13.826 -7.884 -8.942 1.00 96.62 115 ALA A C 1
ATOM 849 O O . ALA A 1 115 ? 14.090 -7.720 -10.138 1.00 96.62 115 ALA A O 1
ATOM 850 N N . ASP A 1 116 ? 12.857 -8.714 -8.555 1.00 95.69 116 ASP A N 1
ATOM 851 C CA . ASP A 1 116 ? 12.012 -9.495 -9.466 1.00 95.69 116 ASP A CA 1
ATOM 852 C C . ASP A 1 116 ? 10.925 -8.651 -10.163 1.00 95.69 116 ASP A C 1
ATOM 854 O O . ASP A 1 116 ? 10.383 -9.048 -11.196 1.00 95.69 116 ASP A O 1
ATOM 858 N N . GLY A 1 117 ? 10.654 -7.440 -9.668 1.00 96.38 117 GLY A N 1
ATOM 859 C CA . GLY A 1 117 ? 9.602 -6.565 -10.176 1.00 96.38 117 GLY A CA 1
ATOM 860 C C . GLY A 1 117 ? 8.194 -7.015 -9.796 1.00 96.38 117 GLY A C 1
ATOM 861 O O . GLY A 1 117 ? 7.242 -6.579 -10.445 1.00 96.38 117 GLY A O 1
ATOM 862 N N . ILE A 1 118 ? 8.056 -7.865 -8.776 1.00 97.38 118 ILE A N 1
ATOM 863 C CA . ILE A 1 118 ? 6.798 -8.339 -8.200 1.00 97.38 118 ILE A CA 1
ATOM 864 C C . ILE A 1 118 ? 6.632 -7.718 -6.810 1.00 97.38 118 ILE A C 1
ATOM 866 O O . ILE A 1 118 ? 7.421 -7.950 -5.898 1.00 97.38 118 ILE A O 1
ATOM 870 N N . ALA A 1 119 ? 5.556 -6.962 -6.603 1.00 96.62 119 ALA A N 1
ATOM 871 C CA . ALA A 1 119 ? 5.240 -6.424 -5.285 1.00 96.62 119 ALA A CA 1
ATOM 872 C C . ALA A 1 119 ? 4.527 -7.489 -4.432 1.00 96.62 119 ALA A C 1
ATOM 874 O O . ALA A 1 119 ? 3.297 -7.528 -4.355 1.00 96.62 119 ALA A O 1
ATOM 875 N N . GLY A 1 120 ? 5.319 -8.384 -3.835 1.00 95.19 120 GLY A N 1
ATOM 876 C CA . GLY A 1 120 ? 4.881 -9.391 -2.861 1.00 95.19 120 GLY A CA 1
ATOM 877 C C . GLY A 1 120 ? 4.955 -8.899 -1.410 1.00 95.19 120 GLY A C 1
ATOM 878 O O . GLY A 1 120 ? 5.217 -7.724 -1.150 1.00 95.19 120 GLY A O 1
ATOM 879 N N . THR A 1 121 ? 4.754 -9.803 -0.446 1.00 92.94 121 THR A N 1
ATOM 880 C CA . THR A 1 121 ? 4.707 -9.477 0.995 1.00 92.94 121 THR A CA 1
ATOM 881 C C . THR A 1 121 ? 5.941 -8.716 1.481 1.00 92.94 121 THR A C 1
ATOM 883 O O . THR A 1 121 ? 5.790 -7.720 2.180 1.00 92.94 121 THR A O 1
ATOM 886 N N . ASN A 1 122 ? 7.148 -9.121 1.070 1.00 93.75 122 ASN A N 1
ATOM 887 C CA . ASN A 1 122 ? 8.391 -8.456 1.483 1.00 93.75 122 ASN A CA 1
ATOM 888 C C . ASN A 1 122 ? 8.505 -7.038 0.908 1.00 93.75 122 ASN A C 1
ATOM 890 O O . ASN A 1 122 ? 8.880 -6.109 1.617 1.00 93.75 122 ASN A O 1
ATOM 894 N N . THR A 1 123 ? 8.130 -6.853 -0.362 1.00 96.56 123 THR A N 1
ATOM 895 C CA . THR A 1 123 ? 8.110 -5.529 -0.995 1.00 96.56 123 THR A CA 1
ATOM 896 C C . THR A 1 123 ? 7.095 -4.618 -0.318 1.00 96.56 123 THR A C 1
ATOM 898 O O . THR A 1 123 ? 7.421 -3.482 0.004 1.00 96.56 123 THR A O 1
ATOM 901 N N . TRP A 1 124 ? 5.890 -5.116 -0.035 1.00 95.81 124 TRP A N 1
ATOM 902 C CA . TRP A 1 124 ? 4.887 -4.356 0.704 1.00 95.81 124 TRP A CA 1
ATOM 903 C C . TRP A 1 124 ? 5.344 -4.000 2.113 1.00 95.81 124 TRP A C 1
ATOM 905 O O . TRP A 1 124 ? 5.206 -2.846 2.506 1.00 95.81 124 TRP A O 1
ATOM 915 N N . ALA A 1 125 ? 5.914 -4.956 2.850 1.00 93.56 125 ALA A N 1
ATOM 916 C CA . ALA A 1 125 ? 6.435 -4.722 4.191 1.00 93.56 125 ALA A CA 1
ATOM 917 C C . ALA A 1 125 ? 7.483 -3.602 4.198 1.00 93.56 125 ALA A C 1
ATOM 919 O O . ALA A 1 125 ? 7.413 -2.731 5.061 1.00 93.56 125 ALA A O 1
ATOM 920 N N . ALA A 1 126 ? 8.384 -3.576 3.211 1.00 94.56 126 ALA A N 1
ATOM 921 C CA . ALA A 1 126 ? 9.345 -2.492 3.045 1.00 94.56 126 ALA A CA 1
ATOM 922 C C . ALA A 1 126 ? 8.671 -1.158 2.668 1.00 94.56 126 ALA A C 1
ATOM 924 O O . ALA A 1 126 ? 9.007 -0.134 3.245 1.00 94.56 126 ALA A O 1
ATOM 925 N N . LEU A 1 127 ? 7.688 -1.153 1.758 1.00 94.50 127 LEU A N 1
ATOM 926 C CA . LEU A 1 127 ? 7.002 0.072 1.307 1.00 94.50 127 LEU A CA 1
ATOM 927 C C . LEU A 1 127 ? 6.258 0.808 2.428 1.00 94.50 127 LEU A C 1
ATOM 929 O O . LEU A 1 127 ? 6.198 2.038 2.419 1.00 94.50 127 LEU A O 1
ATOM 933 N N . VAL A 1 128 ? 5.651 0.053 3.351 1.00 91.56 128 VAL A N 1
ATOM 934 C CA . VAL A 1 128 ? 4.874 0.600 4.478 1.00 91.56 128 VAL A CA 1
ATOM 935 C C . VAL A 1 128 ? 5.711 0.790 5.747 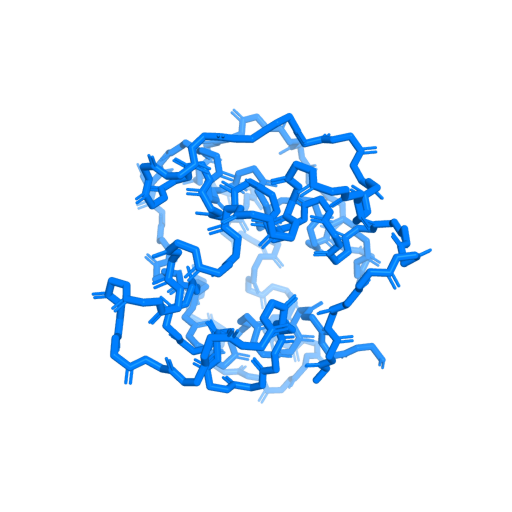1.00 91.56 128 VAL A C 1
ATOM 937 O O . VAL A 1 128 ? 5.214 1.339 6.727 1.00 91.56 128 VAL A O 1
ATOM 940 N N . SER A 1 129 ? 6.952 0.298 5.780 1.00 86.06 129 SER A N 1
ATOM 941 C CA . SER A 1 129 ? 7.858 0.437 6.922 1.00 86.06 129 SER A CA 1
ATOM 942 C C . SER A 1 129 ? 8.782 1.627 6.691 1.00 86.06 129 SER A C 1
ATOM 944 O O . SER A 1 129 ? 9.846 1.477 6.098 1.00 86.06 129 SER A O 1
ATOM 946 N N . ARG A 1 130 ? 8.343 2.798 7.149 1.00 67.94 130 ARG A N 1
ATOM 947 C CA . ARG A 1 130 ? 9.131 4.035 7.158 1.00 67.94 130 ARG A CA 1
ATOM 948 C C . ARG A 1 130 ? 9.838 4.224 8.486 1.00 67.94 130 ARG A C 1
ATOM 950 O O . ARG A 1 130 ? 9.242 3.814 9.510 1.00 67.94 130 ARG A O 1
#

Solvent-accessible surface area (backbone atoms only — not comparable to full-atom values): 7009 Å² total; per-residue (Å²): 97,75,49,44,75,81,43,68,41,69,71,41,25,29,51,27,23,28,34,33,62,72,72,40,74,53,83,65,77,20,59,29,44,71,72,49,32,54,42,43,23,52,50,24,52,75,67,77,44,82,65,79,34,56,41,34,65,70,48,45,66,70,55,59,66,77,42,43,76,77,43,66,40,45,48,38,28,26,49,28,52,39,35,32,76,70,74,37,73,53,84,72,75,21,59,29,43,71,70,49,32,54,40,44,21,51,50,23,51,76,68,75,41,82,59,78,33,54,44,32,73,70,51,49,54,54,63,60,48,125

pLDDT: mean 95.01, std 3.26, range [67.94, 98.06]

Nearest PDB structures (foldseek):
  5tv7-assembly2_B  TM=9.847E-01  e=1.389E-04  Clostridioides difficile 630
  4xxt-assembly1_A  TM=9.682E-01  e=2.634E-03  Clostridium acetobutylicum ATCC 824
  4g54-assembly1_A  TM=9.413E-01  e=5.338E-03  Vibrio vulnificus
  5nm7-assembly2_A  TM=6.464E-01  e=1.864E-04  Burkholderia
  5nm7-assembly1_G  TM=6.454E-01  e=6.804E-04  Burkholderia

Mean predicted aligned error: 2.87 Å

Sequence (130 aa):
PTVKSGQRGVDVTTVQLLLTARGHAVKADGVYGSGTVAKVKAFQKAQHLPTDGIVGPQTWTRLVTTLKPGTKGTAVTALQYQLTANGHTVKTDGVYGPTTTTKVKAFQTAHRLTADGIAGTNTWAALVSR

Secondary structure (DSSP, 8-state):
--B-TT-BSHHHHHHHHHHHHTT-----SSB--HHHHHHHHHHHHHTT---SS-B-HHHHHHH---B-TT-BSHHHHHHHHHHHHTT-----SSB--HHHHHHHHHHHHHTTS---S-B-HHHHHHHH--

Foldseek 3Di:
DKDAAPFFDLLQLLLQLLLVVVVLHDDSPRHCHPSQLVSLLVQCVVVVHPSPSMCDLVNLLSSQDKDAAAFFGSNQLSLQSLLVVVVLHDDNPRHRHPSQLVSLLVQCVVVVHPSPSICHPVSSVSSSPD